Protein AF-A0A839FI72-F1 (afdb_monomer)

Foldseek 3Di:
DFKKWKKFFWDAPVDPDTDMDIDIDDDPDQVRRNVVSVVVVCVVGPPIGTPDIDMDTDPQRVLQVVLVVVPWDDDPQKTKDADDPQWDPVLLVVAFHDDPRITIGNGSVSSCSRVVRRD

Nearest PDB structures (foldseek):
  5xxb-assembly1_R  TM=6.409E-01  e=2.421E+00  Toxoplasma gondii
  6uz7-assembly1_AS  TM=6.925E-01  e=4.998E+00  Kluyveromyces lactis
  8ckb-assembly1_I001  TM=4.200E-01  e=1.790E+00  Bacteroides phage crAss001
  6xu8-assembly1_CS  TM=5.745E-01  e=7.180E+00  Drosophila melanogaster

pLDDT: mean 92.94, std 6.92, range [51.69, 97.62]

Solvent-accessible surface area (backbone atoms only — not comparable to full-atom values): 6491 Å² total; per-residue (Å²): 98,40,33,2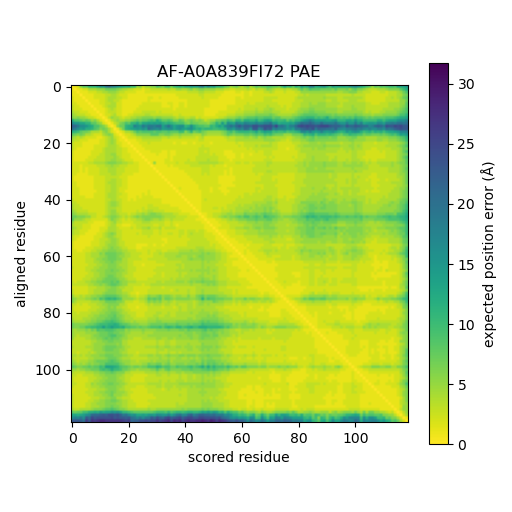9,44,33,37,34,36,30,33,45,90,92,42,91,62,80,42,80,47,77,44,63,33,79,29,90,46,68,70,54,29,49,52,50,46,51,53,54,47,41,71,76,41,70,80,48,48,76,79,44,80,47,73,41,79,42,92,46,20,81,30,36,49,61,20,43,76,73,57,40,43,82,51,98,60,28,34,33,32,73,69,59,96,57,58,36,66,68,39,32,65,74,42,36,42,79,58,94,73,21,37,37,17,78,42,33,48,30,41,43,56,30,55,69,62,37,119

Sequence (119 aa):
MPAYQVKFAYLTKYKQTRHLFHQLVIADDEATALAEGRRLMSKRSPNARIMHESCVLRPDSQEVESATAKGWVLNDNWWSRPIMPDDDLAAIAKHGFTHSNHIHAKSAMDCVAIDKYAA

Structure (mmCIF, N/CA/C/O backbone):
data_AF-A0A839FI72-F1
#
_entry.id   AF-A0A839FI72-F1
#
loop_
_atom_site.group_PDB
_atom_site.id
_atom_site.type_symbol
_atom_site.label_atom_id
_atom_site.label_alt_id
_atom_site.label_comp_id
_atom_site.label_asym_id
_atom_site.label_entity_id
_atom_site.label_seq_id
_atom_site.pdbx_PDB_ins_code
_atom_site.Cartn_x
_atom_site.Cartn_y
_atom_site.Cartn_z
_atom_site.occupancy
_atom_site.B_iso_or_equiv
_atom_site.auth_seq_id
_atom_site.auth_comp_id
_atom_site.auth_asym_id
_atom_site.auth_atom_id
_atom_site.pdbx_PDB_model_num
ATOM 1 N N . MET A 1 1 ? 7.641 10.922 -2.248 1.00 88.12 1 MET A N 1
ATOM 2 C CA . MET A 1 1 ? 6.650 10.876 -1.151 1.00 88.12 1 MET A CA 1
ATOM 3 C C . MET A 1 1 ? 6.787 9.551 -0.407 1.00 88.12 1 MET A C 1
ATOM 5 O O . MET A 1 1 ? 6.860 8.526 -1.077 1.00 88.12 1 MET A O 1
ATOM 9 N N . PRO A 1 2 ? 6.852 9.542 0.935 1.00 93.75 2 PRO A N 1
ATOM 10 C CA . PRO A 1 2 ? 7.010 8.315 1.717 1.00 93.75 2 PRO A CA 1
ATOM 11 C C . PRO A 1 2 ? 5.746 7.442 1.800 1.00 93.75 2 PRO A C 1
ATOM 13 O O . PRO A 1 2 ? 4.622 7.929 1.679 1.00 93.75 2 PRO A O 1
ATOM 16 N N . ALA A 1 3 ? 5.935 6.140 2.050 1.00 95.06 3 ALA A N 1
ATOM 17 C CA . ALA A 1 3 ? 4.854 5.192 2.310 1.00 95.06 3 ALA A CA 1
ATOM 18 C C . ALA A 1 3 ? 4.830 4.788 3.787 1.00 95.06 3 ALA A C 1
ATOM 20 O O . ALA A 1 3 ? 5.793 4.260 4.339 1.00 95.06 3 ALA A O 1
ATOM 21 N N . TYR A 1 4 ? 3.678 4.955 4.419 1.00 96.56 4 TYR A N 1
ATOM 22 C CA . TYR A 1 4 ? 3.456 4.616 5.814 1.00 96.56 4 TYR A CA 1
ATOM 23 C C . TYR A 1 4 ? 2.553 3.403 5.954 1.00 96.56 4 TYR A C 1
ATOM 25 O O . TYR A 1 4 ? 1.589 3.215 5.211 1.00 96.56 4 TYR A O 1
ATOM 33 N N . GLN A 1 5 ? 2.847 2.592 6.961 1.00 96.62 5 GLN A N 1
ATOM 34 C CA . GLN A 1 5 ? 1.980 1.537 7.438 1.00 96.62 5 GLN A CA 1
ATOM 35 C C . GLN A 1 5 ? 1.172 2.051 8.630 1.00 96.62 5 GLN A C 1
ATOM 37 O O . GLN A 1 5 ? 1.693 2.176 9.738 1.00 96.62 5 GLN A O 1
ATOM 42 N N . VAL A 1 6 ? -0.113 2.309 8.408 1.00 97.31 6 VAL A N 1
ATOM 43 C CA . VAL A 1 6 ? -1.049 2.782 9.428 1.00 97.31 6 VAL A CA 1
ATOM 44 C C . VAL A 1 6 ? -1.855 1.608 9.969 1.00 97.31 6 VAL A C 1
ATOM 46 O O . VAL A 1 6 ? -2.465 0.847 9.214 1.00 97.31 6 VAL A O 1
ATOM 49 N N . LYS A 1 7 ? -1.874 1.444 11.292 1.00 97.44 7 LYS A N 1
ATOM 50 C CA . LYS A 1 7 ? -2.632 0.401 11.987 1.00 97.44 7 LYS A CA 1
ATOM 51 C C . LYS A 1 7 ? -3.457 0.999 13.112 1.00 97.44 7 LYS A C 1
ATOM 53 O O . LYS A 1 7 ? -2.926 1.710 13.962 1.00 97.44 7 LYS A O 1
ATOM 58 N N . PHE A 1 8 ? -4.726 0.610 13.183 1.00 97.00 8 PHE A N 1
ATOM 59 C CA . PHE A 1 8 ? -5.593 0.950 14.307 1.00 97.00 8 PHE A CA 1
ATOM 60 C C . PHE A 1 8 ? -6.157 -0.295 14.964 1.00 97.00 8 PHE A C 1
ATOM 62 O O . PHE A 1 8 ? -6.674 -1.188 14.293 1.00 97.00 8 PHE A O 1
ATOM 69 N N . ALA A 1 9 ? -6.125 -0.321 16.291 1.00 95.69 9 ALA A N 1
ATOM 70 C CA . ALA A 1 9 ? -7.030 -1.160 17.056 1.00 95.69 9 ALA A CA 1
ATOM 71 C C . ALA A 1 9 ? -8.290 -0.358 17.363 1.00 95.69 9 ALA A C 1
ATOM 73 O O . ALA A 1 9 ? -8.191 0.757 17.873 1.00 95.69 9 ALA A O 1
ATOM 74 N N . TYR A 1 10 ? -9.463 -0.918 17.088 1.00 94.00 10 TYR A N 1
ATOM 75 C CA . TYR A 1 10 ? -10.721 -0.211 17.303 1.00 94.00 10 TYR A CA 1
ATOM 76 C C . TYR A 1 10 ? -11.831 -1.121 17.818 1.00 94.00 10 TYR A C 1
ATOM 78 O O . TYR A 1 10 ? -11.780 -2.345 17.685 1.00 94.00 10 TYR A O 1
ATOM 86 N N . LEU A 1 11 ? -12.841 -0.495 18.416 1.00 92.94 11 LEU A N 1
ATOM 87 C CA . LEU A 1 11 ? -14.085 -1.125 18.845 1.00 92.94 11 LEU A CA 1
ATOM 88 C C . LEU A 1 11 ? -15.247 -0.583 18.017 1.00 92.94 11 LEU A C 1
ATOM 90 O O . LEU A 1 11 ? -15.231 0.574 17.593 1.00 92.94 11 LEU A O 1
ATOM 94 N N . THR A 1 12 ? -16.270 -1.408 17.815 1.00 90.12 12 THR A N 1
ATOM 95 C CA . THR A 1 12 ? -17.528 -0.974 17.194 1.00 90.12 12 THR A CA 1
ATOM 96 C C . THR A 1 12 ? -18.599 -0.809 18.267 1.00 90.12 12 THR A C 1
ATOM 98 O O . THR A 1 12 ? -18.527 -1.429 19.326 1.00 90.12 12 THR A O 1
ATOM 101 N N . LYS A 1 13 ? -19.614 0.022 18.003 1.00 80.56 13 LYS A N 1
ATOM 102 C CA . LYS A 1 13 ? -20.665 0.350 18.982 1.00 80.56 13 LYS A CA 1
ATOM 103 C C . LYS A 1 13 ? -21.360 -0.883 19.579 1.00 80.56 13 LYS A C 1
ATOM 105 O O . LYS A 1 13 ? -21.721 -0.865 20.750 1.00 80.56 13 LYS A O 1
ATOM 110 N N . TYR A 1 14 ? -21.544 -1.937 18.782 1.00 76.88 14 TYR A N 1
ATOM 111 C CA . TYR A 1 14 ? -22.347 -3.108 19.156 1.00 76.88 14 TYR A CA 1
ATOM 112 C C . TYR A 1 14 ? -21.524 -4.372 19.435 1.00 76.88 14 TYR A C 1
ATOM 114 O O . TYR A 1 14 ? -22.088 -5.375 19.863 1.00 76.88 14 TYR A O 1
ATOM 122 N N . LYS A 1 15 ? -20.204 -4.354 19.201 1.00 70.38 15 LYS A N 1
ATOM 123 C CA . LYS A 1 15 ? -19.320 -5.491 19.486 1.00 70.38 15 LYS A CA 1
ATOM 124 C C . LYS A 1 15 ? -18.095 -5.022 20.257 1.00 70.38 15 LYS A C 1
ATOM 126 O O . LYS A 1 15 ? -17.312 -4.210 19.771 1.00 70.38 15 LYS A O 1
ATOM 131 N N . GLN A 1 16 ? -17.915 -5.596 21.445 1.00 69.12 16 GLN A N 1
ATOM 132 C CA . GLN A 1 16 ? -16.757 -5.345 22.310 1.00 69.12 16 GLN A CA 1
ATOM 133 C C . GLN A 1 16 ? -15.508 -6.141 21.900 1.00 69.12 16 GLN A C 1
AT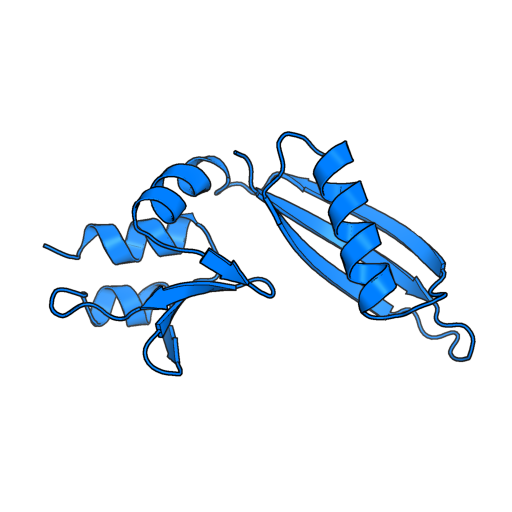OM 135 O O . GLN A 1 16 ? -14.478 -6.076 22.565 1.00 69.12 16 GLN A O 1
ATOM 140 N N . THR A 1 17 ? -15.562 -6.884 20.794 1.00 82.88 17 THR A N 1
ATOM 141 C CA . THR A 1 17 ? -14.382 -7.532 20.224 1.00 82.88 17 THR A CA 1
ATOM 142 C C . THR A 1 17 ? -13.476 -6.492 19.575 1.00 82.88 17 THR A C 1
ATOM 144 O O . THR A 1 17 ? -13.925 -5.689 18.757 1.00 82.88 17 THR A O 1
ATOM 147 N N . ARG A 1 18 ? -12.186 -6.520 19.919 1.00 86.62 18 ARG A N 1
ATOM 148 C CA . ARG A 1 18 ? -11.165 -5.667 19.303 1.00 86.62 18 ARG A CA 1
ATOM 149 C C . ARG A 1 18 ? -10.998 -6.029 17.828 1.00 86.62 18 ARG A C 1
ATOM 151 O O . ARG A 1 18 ? -10.681 -7.167 17.498 1.00 86.62 18 ARG A O 1
ATOM 158 N N . HIS A 1 19 ? -11.151 -5.038 16.959 1.00 92.00 19 HIS A N 1
ATOM 159 C CA . HIS A 1 19 ? -10.876 -5.144 15.531 1.00 92.00 19 HIS A CA 1
ATOM 160 C C . HIS A 1 19 ? -9.546 -4.475 15.185 1.00 92.00 19 HIS A C 1
ATOM 162 O O . HIS A 1 19 ? -9.058 -3.607 15.914 1.00 92.00 19 HIS A O 1
ATOM 168 N N . LEU A 1 20 ? -8.970 -4.882 14.054 1.00 94.00 20 LEU A N 1
ATOM 169 C CA . LEU A 1 20 ? -7.756 -4.294 13.503 1.00 94.00 20 LEU A CA 1
ATOM 170 C C . LEU A 1 20 ? -8.047 -3.697 12.129 1.00 94.00 20 LEU A C 1
ATOM 172 O O . LEU A 1 20 ? -8.666 -4.324 11.269 1.00 94.00 20 LEU A O 1
ATOM 176 N N . PHE A 1 21 ? -7.603 -2.464 11.946 1.00 94.88 21 PHE A N 1
ATOM 177 C CA . PHE A 1 21 ? -7.531 -1.783 10.666 1.00 94.88 21 PHE A CA 1
ATOM 178 C C . PHE A 1 21 ? -6.060 -1.663 10.292 1.00 94.88 21 PHE A C 1
ATOM 180 O O . PHE A 1 21 ? -5.227 -1.379 11.152 1.00 94.88 21 PHE A O 1
ATOM 187 N N . HIS A 1 22 ? -5.746 -1.898 9.027 1.00 95.69 22 HIS A N 1
ATOM 188 C CA . HIS A 1 22 ? -4.396 -1.798 8.503 1.00 95.69 22 HIS A CA 1
ATOM 189 C C . HIS A 1 22 ? -4.474 -1.227 7.094 1.00 95.69 22 HIS A C 1
ATOM 191 O O . HIS A 1 22 ? -5.189 -1.783 6.257 1.00 95.69 22 HIS A O 1
ATOM 197 N N . GLN A 1 23 ? -3.748 -0.136 6.864 1.00 95.56 23 GLN A N 1
ATOM 198 C CA . GLN A 1 23 ? -3.690 0.539 5.583 1.00 95.56 23 GLN A CA 1
ATOM 199 C C . GLN A 1 23 ? -2.275 1.041 5.269 1.00 95.56 23 GLN A C 1
ATOM 201 O O . GLN A 1 23 ? -1.562 1.502 6.156 1.00 95.56 23 GLN A O 1
ATOM 206 N N . LEU A 1 24 ? -1.890 0.970 4.001 1.00 95.38 24 LEU A N 1
ATOM 207 C CA . LEU A 1 24 ? -0.748 1.645 3.414 1.00 95.38 24 LEU A CA 1
ATOM 208 C C . LEU A 1 24 ? -1.199 3.015 2.918 1.00 95.38 24 LEU A C 1
ATOM 210 O O . LEU A 1 24 ? -2.189 3.112 2.191 1.00 95.38 24 LEU A O 1
ATOM 214 N N . VAL A 1 25 ? -0.480 4.056 3.319 1.00 95.56 25 VAL A N 1
ATOM 215 C CA . VAL A 1 25 ? -0.801 5.447 2.991 1.00 95.56 25 VAL A CA 1
ATOM 216 C C . VAL A 1 25 ? 0.450 6.133 2.461 1.00 95.56 25 VAL A C 1
ATOM 218 O O . VAL A 1 25 ? 1.495 6.073 3.104 1.00 95.56 25 VAL A O 1
ATOM 221 N N . ILE A 1 26 ? 0.345 6.787 1.305 1.00 95.25 26 ILE A N 1
ATOM 222 C CA . ILE A 1 26 ? 1.387 7.681 0.788 1.00 95.25 26 ILE A CA 1
ATOM 223 C C . ILE A 1 26 ? 1.068 9.080 1.308 1.00 95.25 26 ILE A C 1
ATOM 225 O O . ILE A 1 26 ? -0.028 9.585 1.071 1.00 95.25 26 ILE A O 1
ATOM 229 N N . ALA A 1 27 ? 1.989 9.678 2.052 1.00 95.81 27 ALA A N 1
ATOM 230 C CA . ALA A 1 27 ? 1.809 10.992 2.664 1.00 95.81 27 ALA A CA 1
ATOM 231 C C . ALA A 1 27 ? 3.169 11.645 2.903 1.00 95.81 27 ALA A C 1
ATOM 233 O O . ALA A 1 27 ? 4.172 10.942 2.930 1.00 95.81 27 ALA A O 1
ATOM 234 N N . ASP A 1 28 ? 3.201 12.962 3.095 1.00 94.81 28 ASP A N 1
ATOM 235 C CA . ASP A 1 28 ? 4.454 13.704 3.291 1.00 94.81 28 ASP A CA 1
ATOM 236 C C . ASP A 1 28 ? 5.086 13.454 4.665 1.00 94.81 28 ASP A C 1
ATOM 238 O O . ASP A 1 28 ? 6.309 13.444 4.799 1.00 94.81 28 ASP A O 1
ATOM 242 N N . ASP A 1 29 ? 4.253 13.209 5.676 1.00 95.75 29 ASP A N 1
ATOM 243 C CA . ASP A 1 29 ? 4.675 12.951 7.045 1.00 95.75 29 ASP A CA 1
ATOM 244 C C . ASP A 1 29 ? 3.740 11.973 7.780 1.00 95.75 29 ASP A C 1
ATOM 246 O O . ASP A 1 29 ? 2.669 11.575 7.302 1.00 95.75 29 ASP A O 1
ATOM 250 N N . GLU A 1 30 ? 4.161 11.577 8.983 1.00 96.56 30 GLU A N 1
ATOM 251 C CA . GLU A 1 30 ? 3.430 10.635 9.832 1.00 96.56 30 GLU A CA 1
ATOM 252 C C . GLU A 1 30 ? 2.052 11.171 10.258 1.00 96.56 30 GLU A C 1
ATOM 254 O O . GLU A 1 30 ? 1.079 10.414 10.324 1.00 96.56 30 GLU A O 1
ATOM 259 N N . ALA A 1 31 ? 1.950 12.476 10.529 1.00 96.75 31 ALA A N 1
ATOM 260 C CA . ALA A 1 31 ? 0.719 13.105 10.998 1.00 96.75 31 ALA A CA 1
ATOM 261 C C . ALA A 1 31 ? -0.366 13.080 9.911 1.00 96.75 31 ALA A C 1
ATOM 263 O O . ALA A 1 31 ? -1.523 12.735 10.180 1.00 96.75 31 ALA A O 1
ATOM 264 N N . THR A 1 32 ? 0.030 13.374 8.677 1.00 97.62 32 THR A N 1
ATOM 265 C CA . THR A 1 32 ? -0.805 13.322 7.479 1.00 97.62 32 THR A CA 1
ATOM 266 C C . THR A 1 32 ? -1.206 11.883 7.169 1.00 97.62 32 THR A C 1
ATOM 268 O O . THR A 1 32 ? -2.386 11.616 6.932 1.00 97.62 32 THR A O 1
ATOM 271 N N . ALA A 1 33 ? -0.273 10.929 7.277 1.00 97.25 33 ALA A N 1
ATOM 272 C CA . ALA A 1 33 ? -0.574 9.507 7.116 1.00 97.25 33 ALA A CA 1
ATOM 273 C C . ALA A 1 33 ? -1.624 9.014 8.127 1.00 97.25 33 ALA A C 1
ATOM 275 O O . ALA A 1 33 ? -2.580 8.325 7.761 1.00 97.25 33 ALA A O 1
ATOM 276 N N . LEU A 1 34 ? -1.489 9.402 9.399 1.00 97.50 34 LEU A N 1
ATOM 277 C CA . LEU A 1 34 ? -2.454 9.077 10.451 1.00 97.50 34 LEU A CA 1
ATOM 278 C C . LEU A 1 34 ? -3.823 9.715 10.201 1.00 97.50 34 LEU A C 1
ATOM 280 O O . LEU A 1 34 ? -4.848 9.053 10.381 1.00 97.50 34 LEU A O 1
ATOM 284 N N . ALA A 1 35 ? 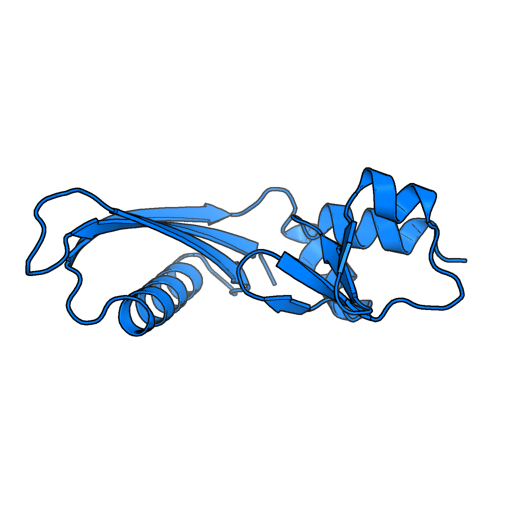-3.860 10.984 9.787 1.00 97.12 35 ALA A N 1
ATOM 285 C CA . ALA A 1 35 ? -5.103 11.682 9.472 1.00 97.12 35 ALA A CA 1
ATOM 286 C C . ALA A 1 35 ? -5.858 10.995 8.325 1.00 97.12 35 ALA A C 1
ATOM 288 O O . ALA A 1 35 ? -7.059 10.731 8.440 1.00 97.12 35 ALA A O 1
ATOM 289 N N . GLU A 1 36 ? -5.143 10.630 7.264 1.00 96.50 36 GLU A N 1
ATOM 290 C CA . GLU A 1 36 ? -5.712 9.907 6.132 1.00 96.50 36 GLU A CA 1
ATOM 291 C C . GLU A 1 36 ? -6.173 8.499 6.529 1.00 96.50 36 GLU A C 1
ATOM 293 O O . GLU A 1 36 ? -7.293 8.090 6.212 1.00 96.50 36 GLU A O 1
ATOM 298 N N . GLY A 1 37 ? -5.375 7.785 7.325 1.00 96.00 37 GLY A N 1
ATOM 299 C CA . GLY A 1 37 ? -5.781 6.512 7.907 1.00 96.00 37 GLY A CA 1
ATOM 300 C C . GLY A 1 37 ? -7.096 6.634 8.679 1.00 96.00 37 GLY A C 1
ATOM 301 O O . GLY A 1 37 ? -8.020 5.849 8.445 1.00 96.00 37 GLY A O 1
ATOM 302 N N . ARG A 1 38 ? -7.222 7.622 9.579 1.00 96.06 38 ARG A N 1
ATOM 303 C CA . ARG A 1 38 ? -8.450 7.860 10.363 1.00 96.06 38 ARG A CA 1
ATOM 304 C C . ARG A 1 38 ? -9.652 8.131 9.464 1.00 96.06 38 ARG A C 1
ATOM 306 O O . ARG A 1 38 ? -10.743 7.617 9.726 1.00 96.06 38 ARG A O 1
ATOM 313 N N . ARG A 1 39 ? -9.457 8.894 8.387 1.00 95.94 39 ARG A N 1
ATOM 314 C CA . ARG A 1 39 ? -10.491 9.169 7.383 1.00 95.94 39 ARG A CA 1
ATOM 315 C C . ARG A 1 39 ? -10.969 7.882 6.703 1.00 95.94 39 ARG A C 1
ATOM 317 O O . ARG A 1 39 ? -12.175 7.646 6.629 1.00 95.94 39 ARG A O 1
ATOM 324 N N . LEU A 1 40 ? -10.050 7.027 6.252 1.00 94.69 40 LEU A N 1
ATOM 325 C CA . LEU A 1 40 ? -10.370 5.732 5.634 1.00 94.69 40 LEU A CA 1
ATOM 326 C C . LEU A 1 40 ? -11.063 4.780 6.616 1.00 94.69 40 LEU A C 1
ATOM 328 O O . LEU A 1 40 ? -12.051 4.129 6.272 1.00 94.69 40 LEU A O 1
ATOM 332 N N . MET A 1 41 ? -10.598 4.746 7.862 1.00 93.25 41 MET A N 1
ATOM 333 C CA . MET A 1 41 ? -11.212 3.951 8.920 1.00 93.25 41 MET A CA 1
ATOM 334 C C . MET A 1 41 ? -12.647 4.407 9.205 1.00 93.25 41 MET A C 1
ATOM 336 O O . MET A 1 41 ? -13.548 3.571 9.275 1.00 93.25 41 MET A O 1
ATOM 340 N N . SER A 1 42 ? -12.878 5.720 9.273 1.00 92.94 42 SER A N 1
ATOM 341 C CA . SER A 1 42 ? -14.205 6.304 9.508 1.00 92.94 42 SER A CA 1
ATOM 342 C C . SER A 1 42 ? -15.186 5.984 8.380 1.00 92.94 42 SER A C 1
ATOM 344 O O . SER A 1 42 ? -16.359 5.733 8.643 1.00 92.94 42 SER A O 1
ATOM 346 N N . LYS A 1 43 ? -14.705 5.930 7.129 1.00 93.31 43 LYS A N 1
ATOM 347 C CA . LYS A 1 43 ? -15.496 5.459 5.982 1.00 93.31 43 LYS A CA 1
ATOM 348 C C . LYS A 1 43 ? -15.860 3.980 6.102 1.00 93.31 43 LYS A C 1
ATOM 350 O O . LYS A 1 43 ? -17.001 3.610 5.851 1.00 93.31 43 LYS A O 1
ATOM 355 N N . ARG A 1 44 ? -14.897 3.135 6.484 1.00 91.38 44 ARG A N 1
ATOM 356 C CA . ARG A 1 44 ? -15.092 1.682 6.602 1.00 91.38 44 ARG A CA 1
ATOM 357 C C . ARG A 1 44 ? -16.000 1.298 7.770 1.00 91.38 44 ARG A C 1
ATOM 359 O O . ARG A 1 44 ? -16.799 0.377 7.644 1.00 91.38 44 ARG A O 1
ATOM 366 N N . SER A 1 45 ? -15.837 1.947 8.919 1.00 91.00 45 SER A N 1
ATOM 367 C CA . SER A 1 45 ? -16.594 1.656 10.134 1.00 91.00 45 SER A CA 1
ATOM 368 C C . SER A 1 45 ? -17.001 2.955 10.828 1.00 91.00 45 SER A C 1
ATOM 370 O O . SER A 1 45 ? -16.345 3.379 11.785 1.00 91.00 45 SER A O 1
ATOM 372 N N . PRO A 1 46 ? -18.111 3.571 10.393 1.00 90.25 46 PRO A N 1
ATOM 373 C CA . PRO A 1 46 ? -18.630 4.776 11.022 1.00 90.25 46 PRO A CA 1
ATOM 374 C C . PRO A 1 46 ? -18.860 4.569 12.525 1.00 90.25 46 PRO A C 1
ATOM 376 O O . PRO A 1 46 ? -19.383 3.535 12.949 1.00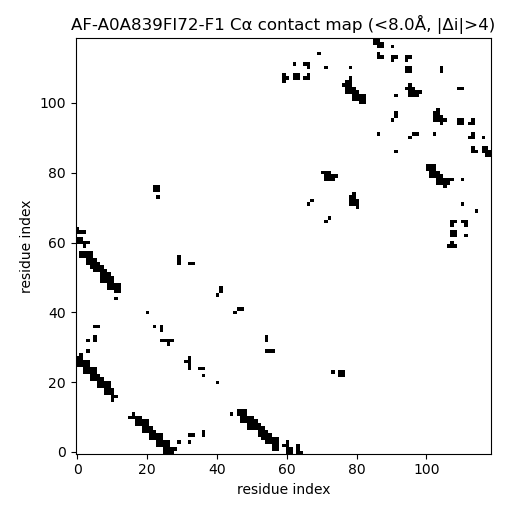 90.25 46 PRO A O 1
ATOM 379 N N . ASN A 1 47 ? -18.497 5.564 13.338 1.00 88.00 47 ASN A N 1
ATOM 380 C CA . ASN A 1 47 ? -18.601 5.547 14.807 1.00 88.00 47 ASN A CA 1
ATOM 381 C C . ASN A 1 47 ? -17.703 4.528 15.529 1.00 88.00 47 ASN A C 1
ATOM 383 O O . ASN A 1 47 ? -17.929 4.236 16.706 1.00 88.00 47 ASN A O 1
ATOM 387 N N . ALA A 1 48 ? -16.708 3.953 14.856 1.00 90.56 48 ALA A N 1
ATOM 388 C CA . ALA A 1 48 ? -15.741 3.122 15.548 1.00 90.56 48 ALA A CA 1
ATOM 389 C C . ALA A 1 48 ? -14.854 3.962 16.476 1.00 90.56 48 ALA A C 1
ATOM 391 O O . ALA A 1 48 ? -14.391 5.045 16.122 1.00 90.56 48 ALA A O 1
ATOM 392 N N . ARG A 1 49 ? -14.598 3.435 17.675 1.00 92.19 49 ARG A N 1
ATOM 393 C CA . ARG A 1 49 ? -13.710 4.068 18.649 1.00 92.19 49 ARG A CA 1
ATOM 394 C C . ARG A 1 49 ? -12.315 3.490 18.496 1.00 92.19 49 ARG A C 1
ATOM 396 O O . ARG A 1 49 ? -12.107 2.306 18.769 1.00 92.19 49 ARG A O 1
ATOM 403 N N . ILE A 1 50 ? -11.374 4.320 18.068 1.00 93.56 50 ILE A N 1
ATOM 404 C CA . ILE A 1 50 ? -9.962 3.952 17.993 1.00 93.56 50 ILE A CA 1
ATOM 405 C C . ILE A 1 50 ? -9.402 3.879 19.418 1.00 93.56 50 ILE A C 1
ATOM 407 O O . ILE A 1 50 ? -9.566 4.803 20.208 1.00 93.56 50 ILE A O 1
ATOM 411 N N . MET A 1 51 ? -8.794 2.744 19.754 1.00 93.75 51 MET A N 1
ATOM 412 C CA . MET A 1 51 ? -8.200 2.467 21.067 1.00 93.75 51 MET A CA 1
ATOM 413 C C . MET A 1 51 ? -6.677 2.598 21.046 1.00 93.75 51 MET A C 1
ATOM 415 O O . MET A 1 51 ? -6.074 2.900 22.068 1.00 93.75 51 MET A O 1
ATOM 419 N N . HIS A 1 52 ? -6.057 2.318 19.898 1.00 95.00 52 HIS A N 1
ATOM 420 C CA . HIS A 1 52 ? -4.615 2.417 19.702 1.00 95.00 52 HIS A CA 1
ATOM 421 C C . HIS A 1 52 ? -4.320 2.756 18.245 1.00 95.00 52 HIS A C 1
ATOM 423 O O . HIS A 1 52 ? -4.913 2.154 17.344 1.00 95.00 52 HIS A O 1
ATOM 429 N N . GLU A 1 53 ? -3.351 3.642 18.035 1.00 96.50 53 GLU A N 1
ATOM 430 C CA . GLU A 1 53 ? -2.853 4.045 16.724 1.00 96.50 53 GLU A CA 1
ATOM 431 C C . GLU A 1 53 ? -1.368 3.724 16.586 1.00 96.50 53 GLU A C 1
ATOM 433 O O . GLU A 1 53 ? -0.606 3.813 17.541 1.00 96.50 53 GLU A O 1
ATOM 438 N N . SER A 1 54 ? -0.966 3.297 15.396 1.00 96.81 54 SER A N 1
ATOM 439 C CA . SER A 1 54 ? 0.431 3.101 15.030 1.00 96.81 54 SER A CA 1
ATOM 440 C C . SER A 1 54 ? 0.609 3.532 13.586 1.00 96.81 54 SER A C 1
ATOM 442 O O . SER A 1 54 ? -0.192 3.167 12.724 1.00 96.81 54 SER A O 1
ATOM 444 N N . CYS A 1 55 ? 1.658 4.302 13.337 1.00 97.62 55 CYS A N 1
ATOM 445 C CA . CYS A 1 55 ? 2.092 4.701 12.014 1.00 97.62 55 CYS A CA 1
ATOM 446 C C . CYS A 1 55 ? 3.591 4.446 11.934 1.00 97.62 55 CYS A C 1
ATOM 448 O O . CYS A 1 55 ? 4.329 4.807 12.845 1.00 97.62 55 CYS A O 1
ATOM 450 N N . VAL A 1 56 ? 4.030 3.745 10.896 1.00 97.06 56 VAL A N 1
ATOM 451 C CA . VAL A 1 56 ? 5.439 3.384 10.730 1.00 97.06 56 VAL A CA 1
ATOM 452 C C . VAL A 1 56 ? 5.838 3.662 9.296 1.00 97.06 56 VAL A C 1
ATOM 454 O O . VAL A 1 56 ? 5.177 3.185 8.373 1.00 97.06 56 VAL A O 1
ATOM 457 N N . LEU A 1 57 ? 6.920 4.417 9.107 1.00 96.69 57 LEU A N 1
ATOM 458 C CA . LEU A 1 57 ? 7.528 4.600 7.795 1.00 96.69 57 LEU A CA 1
ATOM 459 C C . LEU A 1 57 ? 8.011 3.245 7.274 1.00 96.69 57 LEU A C 1
ATOM 461 O O . LEU A 1 57 ? 8.732 2.523 7.965 1.00 96.69 57 LEU A O 1
ATOM 465 N N . ARG A 1 58 ? 7.615 2.883 6.056 1.00 95.62 58 ARG A N 1
ATOM 466 C CA . ARG A 1 58 ? 8.025 1.607 5.483 1.00 95.62 58 ARG A CA 1
ATOM 467 C C . ARG A 1 58 ? 9.469 1.656 4.976 1.00 95.62 58 ARG A C 1
ATOM 469 O O . ARG A 1 58 ? 9.858 2.676 4.404 1.00 95.62 58 ARG A O 1
ATOM 476 N N . PRO A 1 59 ? 10.230 0.551 5.077 1.00 94.75 59 PRO A N 1
ATOM 477 C CA . PRO A 1 59 ? 11.587 0.479 4.532 1.00 94.75 59 PRO A CA 1
ATOM 478 C C . PRO A 1 59 ? 11.669 0.743 3.021 1.00 94.75 59 PRO A C 1
ATOM 480 O O . PRO A 1 59 ? 12.640 1.319 2.553 1.00 94.75 59 PRO A O 1
ATOM 483 N N . ASP A 1 60 ? 10.637 0.373 2.258 1.00 94.19 60 ASP A N 1
ATOM 484 C CA . ASP A 1 60 ? 10.558 0.569 0.803 1.00 94.19 60 ASP A CA 1
ATOM 485 C C . ASP A 1 60 ? 10.011 1.946 0.386 1.00 94.19 60 ASP A C 1
ATOM 487 O O . ASP A 1 60 ? 9.691 2.152 -0.780 1.00 94.19 60 ASP A O 1
ATOM 491 N N . SER A 1 61 ? 9.899 2.906 1.312 1.00 94.19 61 SER A N 1
ATOM 492 C CA . SER A 1 61 ? 9.356 4.245 1.018 1.00 94.19 61 SER A CA 1
ATOM 493 C C . SER A 1 61 ? 10.137 5.005 -0.049 1.00 94.19 61 SER A C 1
ATOM 495 O O . SER A 1 61 ? 9.558 5.811 -0.770 1.00 94.19 61 SER A O 1
ATOM 497 N N . GLN A 1 62 ? 11.438 4.745 -0.159 1.00 94.50 62 GLN A N 1
ATOM 498 C CA . GLN A 1 62 ? 12.299 5.353 -1.174 1.00 94.50 62 GLN A CA 1
ATOM 499 C C . GLN A 1 62 ? 11.915 4.945 -2.609 1.00 94.50 62 GLN A C 1
ATOM 501 O O . GLN A 1 62 ? 12.169 5.694 -3.543 1.00 94.50 62 GLN A O 1
ATOM 506 N N . GLU A 1 63 ? 11.255 3.796 -2.787 1.00 96.12 63 GLU A N 1
ATOM 507 C CA . GLU A 1 63 ? 10.892 3.262 -4.108 1.00 96.12 63 GLU A CA 1
ATOM 508 C C . GLU A 1 63 ? 9.519 3.748 -4.596 1.00 96.12 63 GLU A C 1
ATOM 510 O O . GLU A 1 63 ? 9.127 3.489 -5.733 1.00 96.12 63 GLU A O 1
ATOM 515 N N . VAL A 1 64 ? 8.765 4.456 -3.747 1.00 95.62 64 VAL A N 1
ATOM 516 C CA . VAL A 1 64 ? 7.397 4.921 -4.038 1.00 95.62 64 VAL A CA 1
ATOM 517 C C . VAL A 1 64 ? 7.349 5.812 -5.272 1.00 95.62 64 VAL A C 1
ATOM 519 O O . VAL A 1 64 ? 6.452 5.670 -6.104 1.00 95.62 64 VAL A O 1
ATOM 522 N N . GLU A 1 65 ? 8.307 6.728 -5.401 1.00 95.06 65 GLU A N 1
ATOM 523 C CA . GLU A 1 65 ? 8.364 7.648 -6.538 1.00 95.06 65 GLU A CA 1
ATOM 524 C C . GLU A 1 65 ? 8.659 6.899 -7.836 1.00 95.06 65 GLU A C 1
ATOM 526 O O . GLU A 1 65 ? 7.946 7.091 -8.819 1.00 95.06 65 GLU A O 1
ATOM 531 N N . SER A 1 66 ? 9.630 5.982 -7.812 1.00 94.88 66 SER A N 1
ATOM 532 C CA . SER A 1 66 ? 9.968 5.118 -8.946 1.00 94.88 66 SER A CA 1
ATOM 533 C C . SER A 1 66 ? 8.775 4.271 -9.395 1.00 94.88 66 SER A C 1
ATOM 535 O O . SER A 1 66 ? 8.454 4.242 -10.582 1.00 94.88 66 SER A O 1
ATOM 537 N N . ALA A 1 67 ? 8.075 3.631 -8.452 1.00 95.25 67 ALA A N 1
ATOM 538 C CA . ALA A 1 67 ? 6.883 2.837 -8.745 1.00 95.25 67 ALA A CA 1
ATOM 539 C C . ALA A 1 67 ? 5.766 3.705 -9.353 1.00 95.25 67 ALA A C 1
ATOM 541 O O . ALA A 1 67 ? 5.194 3.369 -10.390 1.00 95.25 67 ALA A O 1
ATOM 542 N N . THR A 1 68 ? 5.490 4.867 -8.759 1.00 95.00 68 THR A N 1
ATOM 543 C CA . THR A 1 68 ? 4.449 5.781 -9.258 1.00 95.00 68 THR A CA 1
ATOM 544 C C . THR A 1 68 ? 4.788 6.306 -10.658 1.00 95.00 68 THR A C 1
ATOM 546 O O . THR A 1 68 ? 3.916 6.361 -11.523 1.00 95.00 68 THR A O 1
ATOM 549 N N . ALA A 1 69 ? 6.060 6.625 -10.925 1.00 93.94 69 ALA A N 1
ATOM 550 C CA . ALA A 1 69 ? 6.527 7.074 -12.238 1.00 93.94 69 ALA A CA 1
ATOM 551 C C . ALA A 1 69 ? 6.356 6.009 -13.337 1.00 93.94 69 ALA A C 1
ATOM 553 O O . ALA A 1 69 ? 6.196 6.349 -14.508 1.00 93.94 69 ALA A O 1
ATOM 554 N N . LYS A 1 70 ? 6.343 4.726 -12.962 1.00 93.19 70 LYS A N 1
ATOM 555 C CA . LYS A 1 70 ? 6.061 3.588 -13.849 1.00 93.19 70 LYS A CA 1
ATOM 556 C C . LYS A 1 70 ? 4.570 3.232 -13.941 1.00 93.19 70 LYS A C 1
ATOM 558 O O . LYS A 1 70 ? 4.206 2.231 -14.551 1.00 93.19 70 LYS A O 1
ATOM 563 N N . GLY A 1 71 ? 3.694 4.065 -13.379 1.00 94.56 71 GLY A N 1
ATOM 564 C CA . GLY A 1 71 ? 2.243 3.923 -13.495 1.00 94.56 71 GLY A CA 1
ATOM 565 C C . GLY A 1 71 ? 1.607 3.003 -12.455 1.00 94.56 71 GLY A C 1
ATOM 566 O O . GLY A 1 71 ? 0.437 2.649 -12.603 1.00 94.56 71 GLY A O 1
ATOM 567 N N . TRP A 1 72 ? 2.335 2.620 -11.402 1.00 97.00 72 TRP A N 1
ATOM 568 C CA . TRP A 1 72 ? 1.750 1.883 -10.286 1.00 97.00 72 TRP A CA 1
ATOM 569 C C . TRP A 1 72 ? 0.877 2.784 -9.414 1.00 97.00 72 TRP A C 1
ATOM 571 O O . TRP A 1 72 ? 1.260 3.892 -9.041 1.00 97.00 72 TRP A O 1
ATOM 581 N N . VAL A 1 73 ? -0.289 2.267 -9.032 1.00 96.44 73 VAL A N 1
ATOM 582 C CA . VAL A 1 73 ? -1.261 2.943 -8.170 1.00 96.44 73 VAL A CA 1
ATOM 583 C C . VAL A 1 73 ? -1.546 2.081 -6.948 1.00 96.44 73 VAL A C 1
ATOM 585 O O . VAL A 1 73 ? -1.878 0.901 -7.073 1.00 96.44 73 VAL A O 1
ATOM 588 N N . LEU A 1 74 ? -1.438 2.673 -5.759 1.00 94.69 74 LEU A N 1
ATOM 589 C CA . LEU A 1 74 ? -1.745 2.016 -4.492 1.00 94.69 74 LEU A CA 1
ATOM 590 C C . LEU A 1 74 ? -3.252 2.061 -4.195 1.00 94.69 74 LEU A C 1
ATOM 592 O O . LEU A 1 74 ? -3.798 3.126 -3.923 1.00 94.69 74 LEU A O 1
ATOM 596 N N . ASN A 1 75 ? -3.896 0.894 -4.158 1.00 90.94 75 ASN A N 1
ATOM 597 C CA . ASN A 1 75 ? -5.303 0.702 -3.805 1.00 90.94 75 ASN A CA 1
ATOM 598 C C . ASN A 1 75 ? -5.445 -0.441 -2.792 1.00 90.94 75 ASN A C 1
ATOM 600 O O . ASN A 1 75 ? -4.909 -1.524 -3.001 1.00 90.94 75 ASN A O 1
ATOM 604 N N . ASP A 1 76 ? -6.160 -0.224 -1.684 1.00 86.56 76 ASP A N 1
ATOM 605 C CA . ASP A 1 76 ? -6.463 -1.266 -0.683 1.00 86.56 76 ASP A CA 1
ATOM 606 C C . ASP A 1 76 ? -5.258 -2.143 -0.273 1.00 86.56 76 ASP A C 1
ATOM 608 O O . ASP A 1 76 ? -5.355 -3.363 -0.129 1.00 86.56 76 ASP A O 1
ATOM 612 N N . ASN A 1 77 ? -4.109 -1.500 -0.032 1.00 92.69 77 ASN A N 1
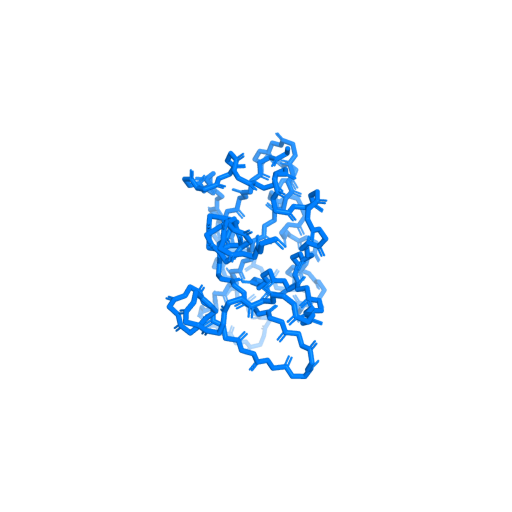ATOM 613 C CA . ASN A 1 77 ? -2.829 -2.125 0.349 1.00 92.69 77 ASN A CA 1
ATOM 614 C C . ASN A 1 77 ? -2.123 -2.925 -0.747 1.00 92.69 77 ASN A C 1
ATOM 616 O O . ASN A 1 77 ? -1.221 -3.714 -0.443 1.00 92.69 77 ASN A O 1
ATOM 620 N N . TRP A 1 78 ? -2.522 -2.721 -1.993 1.00 95.25 78 TRP A N 1
ATOM 621 C CA . TRP A 1 78 ? -1.908 -3.318 -3.160 1.00 95.25 78 TRP A CA 1
ATOM 622 C C . TRP A 1 78 ? -1.516 -2.237 -4.144 1.00 95.25 78 TRP A C 1
ATOM 624 O O . TRP A 1 78 ? -2.317 -1.385 -4.514 1.00 95.25 78 TRP A O 1
ATOM 634 N N . TRP A 1 79 ? -0.266 -2.280 -4.571 1.00 97.00 79 TRP A N 1
ATOM 635 C CA . TRP A 1 79 ? 0.142 -1.556 -5.755 1.00 97.00 79 TRP A CA 1
ATOM 636 C C . TRP A 1 79 ? -0.363 -2.307 -6.967 1.00 97.00 79 TRP A C 1
ATOM 638 O O . TRP A 1 79 ? -0.259 -3.531 -7.004 1.00 97.00 79 TRP A O 1
ATOM 648 N N . SER A 1 80 ? -0.902 -1.587 -7.940 1.00 97.38 80 SER A N 1
ATOM 649 C CA . SER A 1 80 ? -1.401 -2.181 -9.169 1.00 97.38 80 SER A CA 1
ATOM 650 C C . SER A 1 80 ? -1.074 -1.336 -10.390 1.00 97.38 80 SER A C 1
ATOM 652 O O . SER A 1 80 ? -1.119 -0.109 -10.316 1.00 97.38 80 SER A O 1
ATOM 654 N N . ARG A 1 81 ? -0.772 -1.990 -11.512 1.00 96.69 81 ARG A N 1
ATOM 655 C CA . ARG A 1 81 ? -0.717 -1.370 -12.843 1.00 96.69 81 ARG A CA 1
ATOM 656 C C . ARG A 1 81 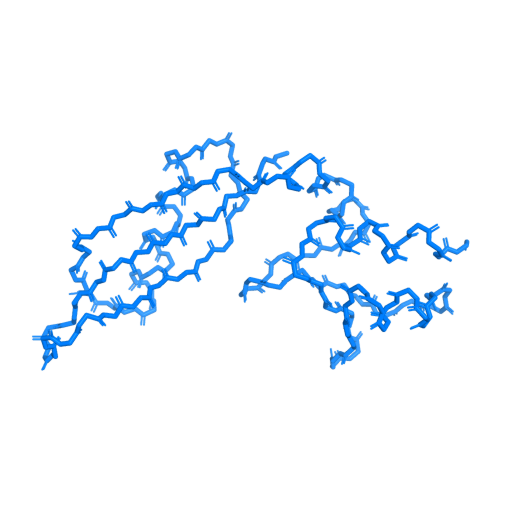? -1.233 -2.339 -13.913 1.00 96.69 81 ARG A C 1
ATOM 658 O O . ARG A 1 81 ? -1.259 -3.545 -13.653 1.00 96.69 81 ARG A O 1
ATOM 665 N N . PRO A 1 82 ? -1.655 -1.860 -15.094 1.00 96.25 82 PRO A N 1
ATOM 666 C CA . PRO A 1 82 ? -2.007 -2.734 -16.209 1.00 96.25 82 PRO A CA 1
ATOM 667 C C . PRO A 1 82 ? -0.837 -3.634 -16.629 1.00 96.25 82 PRO A C 1
ATOM 669 O O . PRO A 1 82 ? 0.325 -3.232 -16.532 1.00 96.25 82 PRO A O 1
ATOM 672 N N . ILE A 1 83 ? -1.162 -4.835 -17.115 1.00 94.31 83 ILE A N 1
ATOM 673 C CA . ILE A 1 83 ? -0.186 -5.722 -17.765 1.00 94.31 83 ILE A CA 1
ATOM 674 C C . ILE A 1 83 ? 0.225 -5.104 -19.110 1.00 94.31 83 ILE A C 1
ATOM 676 O O . ILE A 1 83 ? -0.634 -4.677 -19.886 1.00 94.31 83 ILE A O 1
ATOM 680 N N . MET A 1 84 ? 1.524 -5.077 -19.382 1.00 92.06 84 MET A N 1
ATOM 681 C CA . MET A 1 84 ? 2.156 -4.589 -20.605 1.00 92.06 84 MET A CA 1
ATOM 682 C C . MET A 1 84 ? 2.752 -5.758 -21.418 1.00 92.06 84 MET A C 1
ATOM 684 O O . MET A 1 84 ? 3.006 -6.827 -20.859 1.00 92.06 84 MET A O 1
ATOM 688 N N . PRO A 1 85 ? 2.937 -5.616 -22.746 1.00 89.50 85 PRO A N 1
ATOM 689 C CA . PRO A 1 85 ? 3.423 -6.708 -23.602 1.00 89.50 85 PRO A CA 1
ATOM 690 C C . PRO A 1 85 ? 4.839 -7.217 -23.284 1.00 89.50 85 PRO A C 1
ATOM 692 O O . PRO A 1 85 ? 5.157 -8.362 -23.590 1.00 89.50 85 PRO A O 1
ATOM 695 N N . ASP A 1 86 ? 5.676 -6.358 -22.716 1.00 89.44 86 ASP A N 1
ATOM 696 C CA . ASP A 1 86 ? 7.090 -6.550 -22.375 1.00 89.44 86 ASP A CA 1
ATOM 697 C C . ASP A 1 86 ? 7.311 -7.012 -20.926 1.00 89.44 86 ASP A C 1
ATOM 699 O O . ASP A 1 86 ? 8.450 -7.165 -20.485 1.00 89.44 86 ASP A O 1
ATOM 703 N N . ASP A 1 87 ? 6.232 -7.260 -20.184 1.00 91.56 87 ASP A N 1
ATOM 704 C CA . ASP A 1 87 ? 6.320 -7.678 -18.794 1.00 91.56 87 ASP A CA 1
ATOM 705 C C . ASP A 1 87 ? 6.952 -9.069 -18.627 1.00 91.56 87 ASP A C 1
ATOM 707 O O . ASP A 1 87 ? 6.492 -10.073 -19.181 1.00 91.56 87 ASP A O 1
ATOM 711 N N . ASP A 1 88 ? 7.970 -9.148 -17.766 1.00 93.81 88 ASP A N 1
ATOM 712 C CA . ASP A 1 88 ? 8.599 -10.411 -17.387 1.00 93.81 88 ASP A CA 1
ATOM 713 C C . ASP A 1 88 ? 7.682 -11.218 -16.448 1.00 93.81 88 ASP A C 1
ATOM 715 O O . ASP A 1 88 ? 7.519 -10.923 -15.257 1.00 93.81 88 ASP A O 1
ATOM 719 N N . LEU A 1 89 ? 7.113 -12.301 -16.984 1.00 92.50 89 LEU A N 1
ATOM 720 C CA . LEU A 1 89 ? 6.234 -13.214 -16.251 1.00 92.50 89 LEU A CA 1
ATOM 721 C C . LEU A 1 89 ? 6.912 -13.864 -15.033 1.00 92.50 89 LEU A C 1
ATOM 723 O O . LEU A 1 89 ? 6.241 -14.119 -14.030 1.00 92.50 89 LEU A O 1
ATOM 727 N N . ALA A 1 90 ? 8.219 -14.135 -15.091 1.00 94.69 90 ALA A N 1
ATOM 728 C CA . ALA A 1 90 ? 8.959 -14.709 -13.972 1.00 94.69 90 ALA A CA 1
ATOM 729 C C . ALA A 1 90 ? 9.171 -13.671 -12.862 1.00 94.69 90 ALA A C 1
ATOM 731 O O . ALA A 1 90 ? 9.022 -13.996 -11.679 1.00 94.69 90 ALA A O 1
ATOM 732 N N . ALA A 1 91 ? 9.455 -12.418 -13.229 1.00 95.56 91 ALA A N 1
ATOM 733 C CA . ALA A 1 91 ? 9.536 -11.318 -12.274 1.00 95.56 91 ALA A CA 1
ATOM 734 C C . ALA A 1 91 ? 8.184 -11.083 -11.585 1.00 95.56 91 ALA A C 1
ATOM 736 O O . ALA A 1 91 ? 8.131 -11.006 -10.353 1.00 95.56 91 ALA A O 1
ATOM 737 N N . ILE A 1 92 ? 7.086 -11.075 -12.352 1.00 95.38 92 ILE A N 1
ATOM 738 C CA . ILE A 1 92 ? 5.728 -10.968 -11.805 1.00 95.38 92 ILE A CA 1
ATOM 739 C C . ILE A 1 92 ? 5.444 -12.107 -10.831 1.00 95.38 92 ILE A C 1
ATOM 741 O O . ILE A 1 92 ? 5.024 -11.842 -9.711 1.00 95.38 92 ILE A O 1
ATOM 745 N N . ALA A 1 93 ? 5.692 -13.361 -11.214 1.00 94.62 93 ALA A N 1
ATOM 746 C CA . ALA A 1 93 ? 5.411 -14.510 -10.353 1.00 94.62 93 ALA A CA 1
ATOM 747 C C . ALA A 1 93 ? 6.220 -14.499 -9.043 1.00 94.62 93 ALA A C 1
ATOM 749 O O . ALA A 1 93 ? 5.781 -15.055 -8.037 1.00 94.62 93 ALA A O 1
ATOM 750 N N . LYS A 1 94 ? 7.405 -13.878 -9.047 1.00 96.31 94 LYS A N 1
ATOM 751 C CA . LYS A 1 94 ? 8.283 -13.787 -7.877 1.00 96.31 94 LYS A CA 1
ATOM 752 C C . LYS A 1 94 ? 7.910 -12.647 -6.925 1.00 96.31 94 LYS A C 1
ATOM 754 O O . LYS A 1 94 ? 8.034 -12.813 -5.714 1.00 96.31 94 LYS A O 1
ATOM 759 N N . HIS A 1 95 ? 7.506 -11.500 -7.464 1.00 96.31 95 HIS A N 1
ATOM 760 C CA . HIS A 1 95 ? 7.346 -10.249 -6.708 1.00 96.31 95 HIS A CA 1
ATOM 761 C C . HIS A 1 95 ? 5.887 -9.789 -6.574 1.00 96.31 95 HIS A C 1
ATOM 763 O O . HIS A 1 95 ? 5.570 -8.907 -5.776 1.00 96.31 95 HIS A O 1
ATOM 769 N N . GLY A 1 96 ? 4.973 -10.401 -7.319 1.00 95.56 96 GLY A N 1
ATOM 770 C CA . GLY A 1 96 ? 3.573 -10.021 -7.359 1.00 95.56 96 GLY A CA 1
ATOM 771 C C . GLY A 1 96 ? 2.678 -11.152 -7.846 1.00 95.56 96 GLY A C 1
ATOM 772 O O . GLY A 1 96 ? 2.950 -12.333 -7.643 1.00 95.56 96 GLY A O 1
ATOM 773 N N . PHE A 1 97 ? 1.562 -10.776 -8.453 1.00 95.88 97 PHE A N 1
ATOM 774 C CA . PHE A 1 97 ? 0.659 -11.695 -9.138 1.00 95.88 97 PHE A CA 1
ATOM 775 C C . PHE A 1 97 ? -0.217 -10.926 -10.123 1.00 95.88 97 PHE A C 1
ATOM 777 O O . PHE A 1 97 ? -0.352 -9.706 -10.029 1.00 95.88 97 PHE A O 1
ATOM 784 N N . THR A 1 98 ? -0.847 -11.636 -11.052 1.00 95.94 98 THR A N 1
ATOM 785 C CA . THR A 1 98 ? -1.808 -11.043 -11.982 1.00 95.94 98 THR A CA 1
ATOM 786 C C . THR A 1 98 ? -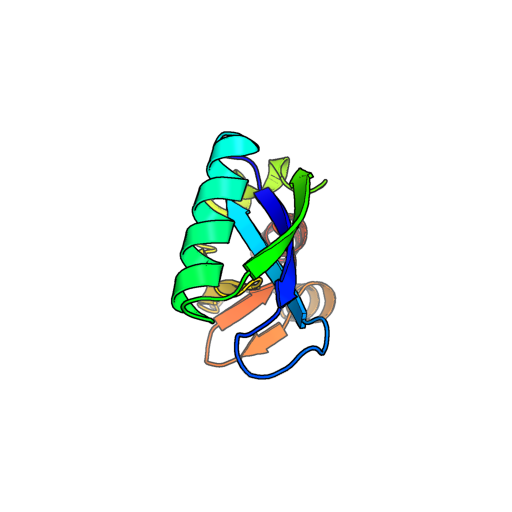3.240 -11.289 -11.520 1.00 95.94 98 THR A C 1
ATOM 788 O O . THR A 1 98 ? -3.603 -12.377 -11.071 1.00 95.94 98 THR A O 1
ATOM 791 N N . HIS A 1 99 ? -4.081 -10.265 -11.626 1.00 95.00 99 HIS A N 1
ATOM 792 C CA . HIS A 1 99 ? -5.518 -10.378 -11.413 1.00 95.00 99 HIS A CA 1
ATOM 793 C C . HIS A 1 99 ? -6.250 -9.262 -12.162 1.00 95.00 99 HIS A C 1
ATOM 795 O O . HIS A 1 99 ? -5.873 -8.095 -12.062 1.00 95.00 99 HIS A O 1
ATOM 801 N N . SER A 1 100 ? -7.317 -9.614 -12.888 1.00 92.00 100 SER A N 1
ATOM 802 C CA . SER A 1 100 ? -8.172 -8.660 -13.616 1.00 92.00 100 SER A CA 1
ATOM 803 C C . SER A 1 100 ? -7.391 -7.731 -14.566 1.00 92.00 100 SER A C 1
ATOM 805 O O . SER A 1 100 ? -7.529 -6.511 -14.514 1.00 92.00 100 SER A O 1
ATOM 807 N N . ASN A 1 101 ? -6.539 -8.311 -15.423 1.00 94.25 101 ASN A N 1
ATOM 808 C CA . ASN A 1 101 ? -5.665 -7.607 -16.384 1.00 94.25 101 ASN A CA 1
ATOM 809 C C . ASN A 1 101 ? -4.675 -6.603 -15.764 1.00 94.25 101 ASN A C 1
ATOM 811 O O . ASN A 1 101 ? -4.145 -5.737 -16.458 1.00 94.25 101 ASN A O 1
ATOM 815 N N . HIS A 1 102 ? -4.417 -6.724 -14.463 1.00 96.56 102 HIS A N 1
ATOM 816 C CA . HIS A 1 102 ? -3.448 -5.916 -13.736 1.00 96.56 102 HIS A CA 1
ATOM 817 C C . HIS A 1 102 ? -2.435 -6.812 -13.035 1.00 96.56 102 HIS A C 1
ATOM 819 O O . HIS A 1 102 ? -2.743 -7.947 -12.660 1.00 96.56 102 HIS A O 1
ATOM 825 N N . ILE A 1 103 ? -1.241 -6.274 -12.834 1.00 96.81 103 ILE A N 1
ATOM 826 C CA . ILE A 1 103 ? -0.230 -6.828 -11.941 1.00 96.81 103 ILE A CA 1
ATOM 827 C C . ILE A 1 103 ? -0.423 -6.175 -10.584 1.00 96.81 103 ILE A C 1
ATOM 829 O O . ILE A 1 103 ? -0.687 -4.978 -10.510 1.00 96.81 103 ILE A O 1
ATOM 833 N N . HIS A 1 104 ? -0.289 -6.960 -9.522 1.00 97.44 104 HIS A N 1
ATOM 834 C CA . HIS A 1 104 ? -0.435 -6.525 -8.143 1.00 97.44 104 HIS A CA 1
ATOM 835 C C . HIS A 1 104 ? 0.831 -6.840 -7.353 1.00 97.44 104 HIS A C 1
ATOM 837 O O . HIS A 1 104 ? 1.354 -7.950 -7.440 1.00 97.44 104 HIS A O 1
ATOM 843 N N . ALA A 1 105 ? 1.293 -5.889 -6.545 1.00 96.75 105 ALA A N 1
ATOM 844 C CA . ALA A 1 105 ? 2.498 -6.003 -5.727 1.00 96.75 105 ALA A CA 1
ATOM 845 C C . ALA A 1 105 ? 2.255 -5.489 -4.296 1.00 96.75 105 ALA A C 1
ATOM 847 O O . ALA A 1 105 ? 1.455 -4.577 -4.059 1.00 96.75 105 ALA A O 1
ATOM 848 N N . LYS A 1 106 ? 2.928 -6.088 -3.301 1.00 94.06 106 LYS A N 1
ATOM 849 C CA . LYS A 1 106 ? 2.749 -5.738 -1.873 1.00 94.06 106 LYS A CA 1
ATOM 850 C C . LYS A 1 106 ? 3.538 -4.511 -1.422 1.00 94.06 106 LYS A C 1
ATOM 852 O O . LYS A 1 106 ? 3.253 -3.945 -0.356 1.00 94.06 106 LYS A O 1
ATOM 857 N N . SER A 1 107 ? 4.563 -4.145 -2.173 1.00 95.25 107 SER A N 1
ATOM 858 C CA . SER A 1 107 ? 5.534 -3.127 -1.797 1.00 95.25 107 SER A CA 1
ATOM 859 C C . SER A 1 107 ? 5.956 -2.324 -3.024 1.00 95.25 107 SER A C 1
ATOM 861 O O . SER A 1 107 ? 5.878 -2.825 -4.145 1.00 95.25 107 SER A O 1
ATOM 863 N N . ALA A 1 108 ? 6.394 -1.084 -2.816 1.00 95.12 108 ALA A N 1
ATOM 864 C CA . ALA A 1 108 ? 6.938 -0.265 -3.896 1.00 95.12 108 ALA A CA 1
ATOM 865 C C . ALA A 1 108 ? 8.242 -0.878 -4.438 1.00 95.12 108 ALA A C 1
ATOM 867 O O . ALA A 1 108 ? 8.487 -0.866 -5.639 1.00 95.12 108 ALA A O 1
ATOM 868 N N . MET A 1 109 ? 9.027 -1.515 -3.566 1.00 95.75 109 MET A N 1
ATOM 869 C CA . MET A 1 109 ? 10.208 -2.289 -3.957 1.00 95.75 109 MET A CA 1
ATOM 870 C C . MET A 1 109 ? 9.860 -3.453 -4.895 1.00 95.75 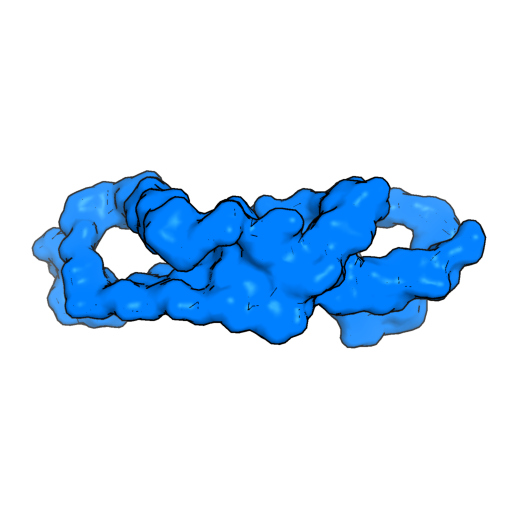109 MET A C 1
ATOM 872 O O . MET A 1 109 ? 10.568 -3.671 -5.871 1.00 95.75 109 MET A O 1
ATOM 876 N N . ASP A 1 110 ? 8.770 -4.181 -4.639 1.00 96.00 110 ASP A N 1
ATOM 877 C CA . ASP A 1 110 ? 8.311 -5.251 -5.532 1.00 96.00 110 ASP A CA 1
ATOM 878 C C . ASP A 1 110 ? 7.847 -4.695 -6.884 1.00 96.00 110 ASP A C 1
ATOM 880 O O . ASP A 1 110 ? 8.111 -5.313 -7.910 1.00 96.00 110 ASP A O 1
ATOM 884 N N . CYS A 1 111 ? 7.221 -3.512 -6.906 1.00 96.19 111 CYS A N 1
ATOM 885 C CA . CYS A 1 111 ? 6.860 -2.826 -8.154 1.00 96.19 111 CYS A CA 1
ATOM 886 C C . CYS A 1 111 ? 8.105 -2.556 -9.004 1.00 96.19 111 CYS A C 1
ATOM 888 O O . CYS A 1 111 ? 8.173 -2.955 -10.163 1.00 96.19 111 CYS A O 1
ATOM 890 N N . VAL A 1 112 ? 9.124 -1.942 -8.393 1.00 95.06 112 VAL A N 1
ATOM 891 C CA . VAL A 1 112 ? 10.402 -1.651 -9.055 1.00 95.06 112 VAL A CA 1
ATOM 892 C C . VA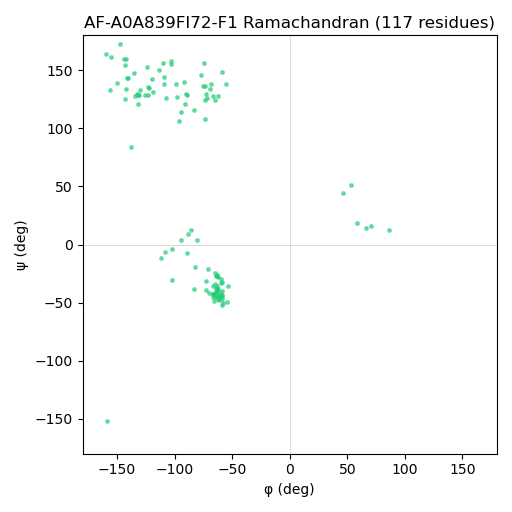L A 1 112 ? 11.108 -2.939 -9.479 1.00 95.06 112 VAL A C 1
ATOM 894 O O . VAL A 1 112 ? 11.693 -2.989 -10.557 1.00 95.06 112 VAL A O 1
ATOM 897 N N . ALA A 1 113 ? 11.043 -3.998 -8.670 1.00 95.06 113 ALA A N 1
ATOM 898 C CA . ALA A 1 113 ? 11.620 -5.290 -9.020 1.00 95.06 113 ALA A CA 1
ATOM 899 C C . ALA A 1 113 ? 10.938 -5.917 -10.242 1.00 95.06 113 ALA A C 1
ATOM 901 O O . ALA A 1 113 ? 11.639 -6.499 -11.060 1.00 95.06 113 ALA A O 1
ATOM 902 N N . ILE A 1 114 ? 9.617 -5.780 -10.387 1.00 95.06 114 ILE A N 1
ATOM 903 C CA . ILE A 1 114 ? 8.876 -6.233 -11.574 1.00 95.06 114 ILE A CA 1
ATOM 904 C C . ILE A 1 114 ? 9.294 -5.413 -12.799 1.00 95.06 114 ILE A C 1
ATOM 906 O O . ILE A 1 114 ? 9.661 -5.983 -13.822 1.00 95.06 114 ILE A O 1
ATOM 910 N N . ASP A 1 115 ? 9.324 -4.086 -12.675 1.00 92.75 115 ASP A N 1
ATOM 911 C CA . ASP A 1 115 ? 9.627 -3.190 -13.798 1.00 92.75 115 ASP A CA 1
ATOM 912 C C . ASP A 1 115 ? 11.095 -3.233 -14.240 1.00 92.75 115 ASP A C 1
ATOM 914 O O . ASP A 1 115 ? 11.410 -2.849 -15.362 1.00 92.75 115 ASP A O 1
ATOM 918 N N . LYS A 1 116 ? 12.015 -3.678 -13.376 1.00 87.31 116 LYS A N 1
ATOM 919 C CA . LYS A 1 116 ? 13.450 -3.756 -13.689 1.00 87.31 116 LYS A CA 1
ATOM 920 C C . LYS A 1 116 ? 13.765 -4.748 -14.814 1.00 87.31 116 LYS A C 1
ATOM 922 O O . LYS A 1 116 ? 14.797 -4.602 -15.464 1.00 87.31 116 LYS A O 1
ATOM 927 N N . TYR A 1 117 ? 12.927 -5.765 -14.989 1.00 71.81 117 TYR A N 1
ATOM 928 C CA . TYR A 1 117 ? 13.125 -6.817 -15.989 1.00 71.81 117 TYR A CA 1
ATOM 929 C C . TYR A 1 117 ? 12.243 -6.639 -17.232 1.00 71.81 117 TYR A C 1
ATOM 931 O O . TYR A 1 117 ? 12.405 -7.398 -18.183 1.00 71.81 117 TYR A O 1
ATOM 939 N N . ALA A 1 118 ? 11.357 -5.635 -17.243 1.00 61.22 118 ALA A N 1
ATOM 940 C CA . ALA A 1 118 ? 10.683 -5.185 -18.457 1.00 61.22 118 ALA A CA 1
ATOM 941 C C . ALA A 1 118 ? 11.702 -4.416 -19.322 1.00 61.22 118 ALA A C 1
ATOM 943 O O . ALA A 1 118 ? 12.387 -3.518 -18.818 1.00 61.22 118 ALA A O 1
ATOM 944 N N . ALA A 1 119 ? 11.878 -4.848 -20.573 1.00 51.69 119 ALA A N 1
ATOM 945 C CA . ALA A 1 119 ? 12.958 -4.423 -21.470 1.00 51.69 119 ALA A CA 1
ATOM 946 C C . ALA A 1 119 ? 12.585 -3.209 -22.329 1.00 51.69 119 ALA A C 1
ATOM 948 O O . ALA A 1 119 ? 11.505 -3.243 -22.955 1.00 51.69 119 ALA A O 1
#

Secondary structure (DSSP, 8-state):
--EEEEEEEEEETTEEEEEEEEEEEE-SSHHHHHHHHHHHHHHHSTT-EEEEEEEEE-GGGGGHHHHHHTT-EEETTEEEEE--TT--HHHHHHHEEEETTEEEESSHHHHHHHHTT--

Radius of gyration: 16.29 Å; Cα contacts (8 Å, |Δi|>4): 219; chains: 1; bounding box: 36×28×46 Å

Mean predicted aligned error: 4.17 Å